Protein AF-A0A645GRD0-F1 (afdb_monomer_lite)

Radius of gyration: 11.63 Å; chains: 1; bounding box: 26×18×33 Å

Organism: NCBI:txid1076179

Foldseek 3Di:
DDVLVVLVVVDKFKDFPNHTDDDPVVDDQQGWIWIGHNPDIDIDGHNDDD

Sequence (50 aa):
MDPINTLKRGFSITRFNETA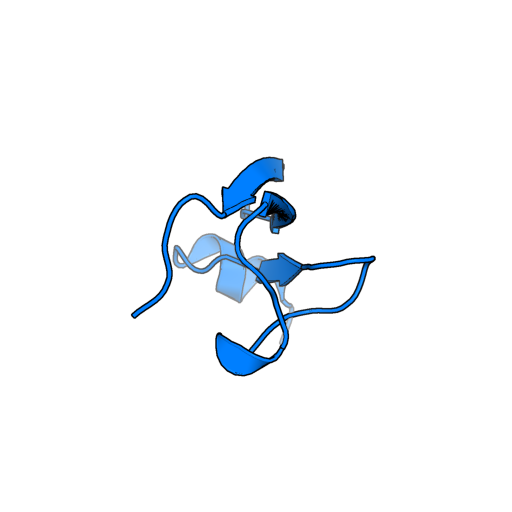ITDSDTVSIGDDLEITLFKGKINANINSKK

Secondary structure (DSSP, 8-state):
--HHHHHTTT--EEEETTEEP--GGGS-TT-EEEEE-SS-EEEEE-----

Structure (mmCIF, N/CA/C/O backbone):
data_AF-A0A645GRD0-F1
#
_entry.id   AF-A0A645GRD0-F1
#
loop_
_atom_site.group_PDB
_atom_site.id
_atom_site.type_symbol
_atom_site.label_atom_id
_atom_site.label_alt_id
_atom_site.label_comp_id
_atom_site.label_asym_id
_atom_site.label_entity_id
_atom_site.label_seq_id
_atom_site.pdbx_PDB_ins_code
_atom_site.Cartn_x
_atom_site.Cartn_y
_atom_site.Cartn_z
_atom_site.occupancy
_atom_site.B_iso_or_equiv
_atom_site.auth_seq_id
_atom_site.auth_comp_id
_atom_site.auth_asym_id
_atom_site.auth_atom_id
_atom_site.pdbx_PDB_model_num
ATOM 1 N N . MET A 1 1 ? 3.693 -4.705 -20.050 1.00 59.62 1 MET A N 1
ATOM 2 C CA . MET A 1 1 ? 3.557 -3.348 -19.477 1.00 59.62 1 MET A CA 1
ATOM 3 C C . MET A 1 1 ? 4.309 -3.355 -18.156 1.00 59.62 1 MET A C 1
ATOM 5 O O . MET A 1 1 ? 4.018 -4.219 -17.344 1.00 59.62 1 MET A O 1
ATOM 9 N N . ASP A 1 2 ? 5.323 -2.507 -17.986 1.00 79.44 2 ASP A N 1
ATOM 10 C CA . ASP A 1 2 ? 6.141 -2.491 -16.763 1.00 79.44 2 ASP A CA 1
ATOM 11 C C . ASP A 1 2 ? 5.382 -1.764 -15.628 1.00 79.44 2 ASP A C 1
ATOM 13 O O . ASP A 1 2 ? 4.996 -0.604 -15.837 1.00 79.44 2 ASP A O 1
ATOM 17 N N . PRO A 1 3 ? 5.149 -2.398 -14.458 1.00 78.81 3 PRO A N 1
ATOM 18 C CA . PRO A 1 3 ? 4.471 -1.786 -13.310 1.00 78.81 3 PRO A CA 1
ATOM 19 C C . PRO A 1 3 ? 5.061 -0.434 -12.900 1.00 78.81 3 PRO A C 1
ATOM 21 O O . PRO A 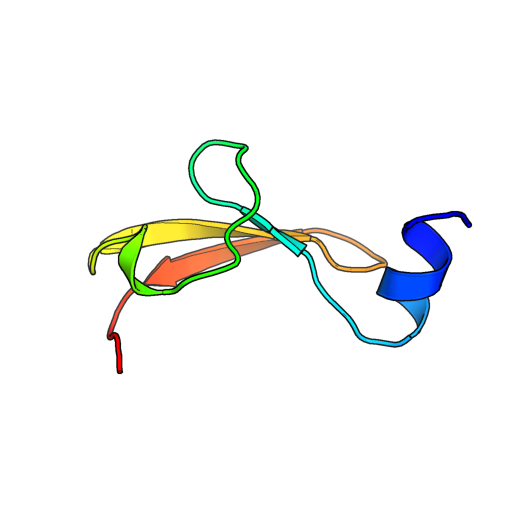1 3 ? 4.343 0.440 -12.408 1.00 78.81 3 PRO A O 1
ATOM 24 N N . ILE A 1 4 ? 6.353 -0.213 -13.163 1.00 85.75 4 ILE A N 1
ATOM 25 C CA . ILE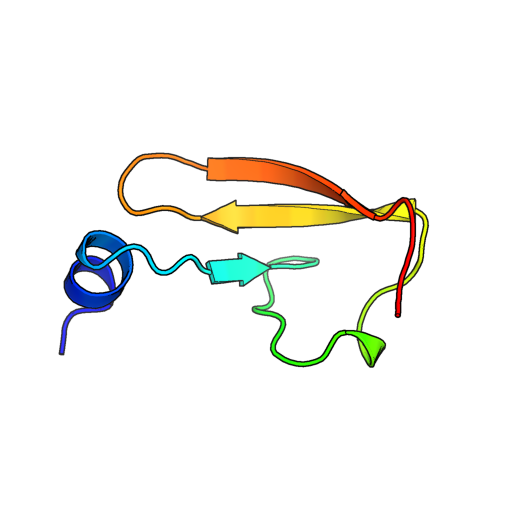 A 1 4 ? 7.025 1.043 -12.836 1.00 85.75 4 ILE A CA 1
ATOM 26 C C . ILE A 1 4 ? 6.437 2.242 -13.586 1.00 85.75 4 ILE A C 1
ATOM 28 O O . ILE A 1 4 ? 6.417 3.356 -13.063 1.00 85.75 4 ILE A O 1
ATOM 32 N N . ASN A 1 5 ? 5.915 2.030 -14.799 1.00 88.38 5 ASN A N 1
ATOM 33 C CA . ASN A 1 5 ? 5.285 3.088 -15.585 1.00 88.38 5 ASN A CA 1
ATOM 34 C C . ASN A 1 5 ? 3.920 3.481 -15.016 1.00 88.38 5 ASN A C 1
ATOM 36 O O . ASN A 1 5 ? 3.512 4.630 -15.172 1.00 88.38 5 ASN A O 1
ATOM 40 N N . THR A 1 6 ? 3.239 2.563 -14.329 1.00 88.44 6 THR A N 1
ATOM 41 C CA . THR A 1 6 ? 2.007 2.857 -13.590 1.00 88.44 6 THR A CA 1
ATOM 42 C C . THR A 1 6 ? 2.329 3.672 -12.344 1.00 88.44 6 THR A C 1
ATOM 44 O O . THR A 1 6 ? 1.742 4.730 -12.145 1.00 88.44 6 THR A O 1
ATOM 47 N N . LEU A 1 7 ? 3.343 3.276 -11.571 1.00 91.75 7 LEU A N 1
ATOM 48 C CA . LEU A 1 7 ? 3.774 4.047 -10.399 1.00 91.75 7 LEU A CA 1
ATOM 49 C C . LEU A 1 7 ? 4.213 5.476 -10.770 1.00 91.75 7 LEU A C 1
ATOM 51 O O . LEU A 1 7 ? 3.851 6.435 -10.092 1.00 91.75 7 LEU A O 1
ATOM 55 N N . LYS A 1 8 ? 4.933 5.652 -11.891 1.00 91.75 8 LYS A N 1
ATOM 56 C CA . LYS A 1 8 ? 5.326 6.981 -12.409 1.00 91.75 8 LYS A CA 1
ATOM 57 C C . LYS A 1 8 ? 4.143 7.906 -12.705 1.00 91.75 8 LYS A C 1
ATOM 59 O O . LYS A 1 8 ? 4.323 9.119 -12.701 1.00 91.75 8 LYS A O 1
ATOM 64 N N . ARG A 1 9 ? 2.955 7.358 -12.978 1.00 93.38 9 ARG A N 1
ATOM 65 C CA . ARG A 1 9 ? 1.735 8.129 -13.277 1.00 93.38 9 ARG A CA 1
ATOM 66 C C . ARG A 1 9 ? 0.993 8.596 -12.019 1.00 93.38 9 ARG A C 1
ATOM 68 O O . ARG A 1 9 ? -0.089 9.152 -12.147 1.00 93.38 9 ARG A O 1
ATOM 75 N N . GLY A 1 10 ? 1.564 8.387 -10.830 1.00 91.62 10 GLY A N 1
ATOM 76 C CA . GLY A 1 10 ? 0.989 8.831 -9.556 1.00 91.62 10 GLY A CA 1
ATOM 77 C C . GLY A 1 10 ? 0.175 7.765 -8.824 1.00 91.62 10 GLY A C 1
ATOM 78 O O . GLY A 1 10 ? -0.456 8.075 -7.820 1.00 91.62 10 GLY A O 1
ATOM 79 N N . PHE A 1 11 ? 0.196 6.517 -9.296 1.00 94.56 11 PHE A N 1
ATOM 80 C CA . PHE A 1 11 ? -0.391 5.391 -8.573 1.00 94.56 11 PHE A CA 1
ATOM 81 C C . PHE A 1 11 ? 0.566 4.868 -7.496 1.00 94.56 11 PHE A C 1
ATOM 83 O O . PHE A 1 11 ? 1.786 5.029 -7.585 1.00 94.56 11 PHE A O 1
ATOM 90 N N . SER A 1 12 ? 0.006 4.175 -6.511 1.00 94.62 12 SER A N 1
ATOM 91 C CA . SER A 1 12 ? 0.739 3.443 -5.482 1.00 94.62 12 SER A CA 1
ATOM 92 C C . SER A 1 12 ? 0.289 1.983 -5.439 1.00 94.62 12 SER A C 1
ATOM 94 O O . SER A 1 12 ? -0.764 1.625 -5.966 1.00 94.62 12 SER A O 1
ATOM 96 N N . ILE A 1 13 ? 1.103 1.133 -4.817 1.00 94.88 13 ILE A N 1
ATOM 97 C CA . ILE A 1 13 ? 0.708 -0.229 -4.446 1.00 94.88 13 ILE A CA 1
ATOM 98 C C . ILE A 1 13 ? 0.727 -0.305 -2.927 1.00 94.88 13 ILE A C 1
ATOM 100 O O . ILE A 1 13 ? 1.792 -0.170 -2.326 1.00 94.88 13 ILE A O 1
ATOM 104 N N . THR A 1 14 ? -0.434 -0.539 -2.329 1.00 96.19 14 THR A N 1
ATOM 105 C CA . THR A 1 14 ? -0.573 -0.744 -0.886 1.00 96.19 14 THR A CA 1
ATOM 106 C C . THR A 1 14 ? -0.572 -2.237 -0.586 1.00 96.19 14 THR A C 1
ATOM 108 O O . THR A 1 14 ? -1.300 -2.996 -1.227 1.00 96.19 14 THR A O 1
ATOM 111 N N . ARG A 1 15 ? 0.252 -2.666 0.369 1.00 96.00 15 ARG A N 1
ATOM 112 C CA . ARG A 1 15 ? 0.356 -4.052 0.820 1.00 96.00 15 ARG A CA 1
ATOM 113 C C . ARG A 1 15 ? 0.106 -4.170 2.313 1.00 96.00 15 ARG A C 1
ATOM 115 O O . ARG A 1 15 ? 0.532 -3.310 3.078 1.00 96.00 15 ARG A O 1
ATOM 122 N N . PHE A 1 16 ? -0.505 -5.278 2.702 1.00 95.56 16 PHE A N 1
ATOM 123 C CA . PHE A 1 16 ? -0.564 -5.770 4.073 1.00 95.56 16 PHE A CA 1
ATOM 124 C C . PHE A 1 16 ? 0.008 -7.179 4.085 1.00 95.56 16 PHE A C 1
ATOM 126 O O . PHE A 1 16 ? -0.361 -7.991 3.237 1.00 95.56 16 PHE A O 1
ATOM 133 N N . ASN A 1 17 ? 0.954 -7.444 4.989 1.00 92.00 17 ASN A N 1
ATOM 134 C CA . ASN A 1 17 ? 1.669 -8.724 5.061 1.00 92.00 17 ASN A CA 1
ATOM 135 C C . ASN A 1 17 ? 2.150 -9.205 3.677 1.00 92.00 17 ASN A C 1
ATOM 137 O O . ASN A 1 17 ? 1.783 -10.280 3.210 1.00 92.00 17 ASN A O 1
ATOM 141 N N . GLU A 1 18 ? 2.896 -8.340 2.978 1.00 91.12 18 GLU A N 1
ATOM 142 C CA . GLU A 1 18 ? 3.467 -8.583 1.637 1.00 91.12 18 GLU A CA 1
ATOM 143 C C . GLU A 1 18 ? 2.446 -8.801 0.500 1.00 91.12 18 GLU A C 1
ATOM 145 O O . GLU A 1 18 ? 2.825 -8.908 -0.668 1.00 91.12 18 GLU A O 1
ATOM 150 N N . THR A 1 19 ? 1.147 -8.760 0.800 1.00 93.81 19 THR A N 1
ATOM 151 C CA . THR A 1 19 ? 0.059 -8.986 -0.156 1.00 93.81 19 THR A CA 1
ATOM 152 C C . THR A 1 19 ? -0.583 -7.666 -0.556 1.00 93.81 19 THR A C 1
ATOM 154 O O . THR A 1 19 ? -0.908 -6.846 0.298 1.00 93.81 19 THR A O 1
ATOM 157 N N . ALA A 1 20 ? -0.762 -7.433 -1.860 1.00 94.69 20 ALA A N 1
ATOM 158 C CA . ALA A 1 20 ? -1.415 -6.220 -2.348 1.00 94.69 20 ALA A CA 1
ATOM 159 C C . ALA A 1 20 ? -2.902 -6.207 -1.971 1.00 94.69 20 ALA A C 1
ATO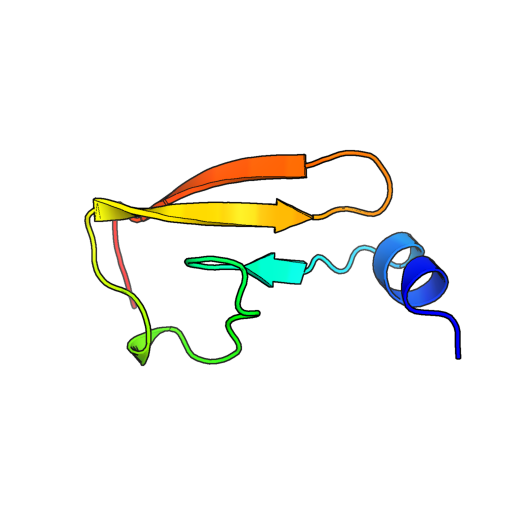M 161 O O . ALA A 1 20 ? -3.615 -7.176 -2.223 1.00 94.69 20 ALA A O 1
ATOM 162 N N . ILE A 1 21 ? -3.357 -5.094 -1.401 1.00 94.81 21 ILE A N 1
ATOM 163 C CA . ILE A 1 21 ? -4.751 -4.903 -1.003 1.00 94.81 21 ILE A CA 1
ATOM 164 C C . ILE A 1 21 ? -5.500 -4.196 -2.124 1.00 94.81 21 ILE A C 1
ATOM 166 O O . ILE A 1 21 ? -5.038 -3.185 -2.654 1.00 94.81 21 ILE A O 1
ATOM 170 N N . THR A 1 22 ? -6.684 -4.703 -2.442 1.00 93.94 22 THR A N 1
ATOM 171 C CA . THR A 1 22 ? -7.608 -4.087 -3.404 1.00 93.94 22 THR A CA 1
ATOM 172 C C . THR A 1 22 ? -8.968 -3.756 -2.796 1.00 93.94 22 THR A C 1
ATOM 174 O O . THR A 1 22 ? -9.760 -3.078 -3.441 1.00 93.94 22 THR A O 1
ATOM 177 N N . ASP A 1 23 ? -9.232 -4.229 -1.579 1.00 92.88 23 ASP A N 1
ATOM 178 C CA . ASP A 1 23 ? -10.493 -4.082 -0.856 1.00 92.88 23 ASP A CA 1
ATOM 179 C C . ASP A 1 23 ? -10.182 -3.686 0.593 1.00 92.88 23 ASP A C 1
ATOM 181 O O . ASP A 1 23 ? -9.317 -4.287 1.232 1.00 92.88 23 ASP A O 1
ATOM 185 N N . SER A 1 24 ? -10.840 -2.647 1.112 1.00 91.88 24 SER A N 1
ATOM 186 C CA . SER A 1 24 ? -10.601 -2.198 2.482 1.00 91.88 24 SER A CA 1
ATOM 187 C C . SER A 1 24 ? -11.032 -3.249 3.503 1.00 91.88 24 SER A C 1
ATOM 189 O O . SER A 1 24 ? -10.465 -3.273 4.592 1.00 91.88 24 SER A O 1
ATOM 191 N N . ASP A 1 25 ? -11.956 -4.157 3.190 1.00 93.12 25 ASP A N 1
ATOM 192 C CA . ASP A 1 25 ? -12.451 -5.178 4.119 1.00 93.12 25 ASP A CA 1
ATOM 193 C C . ASP A 1 25 ? -11.418 -6.253 4.481 1.00 93.12 25 ASP A C 1
ATOM 195 O O . ASP A 1 25 ? -11.573 -6.932 5.49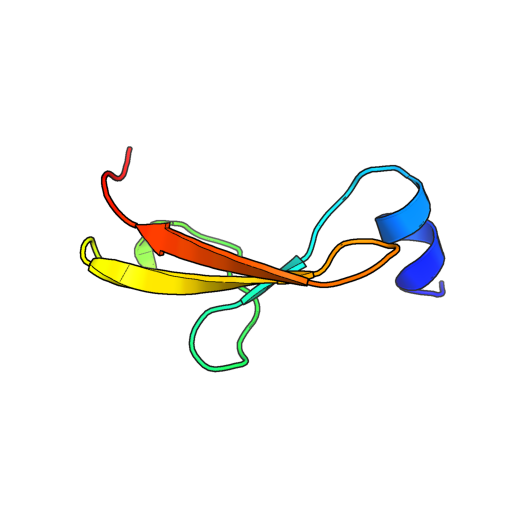5 1.00 93.12 25 ASP A O 1
ATOM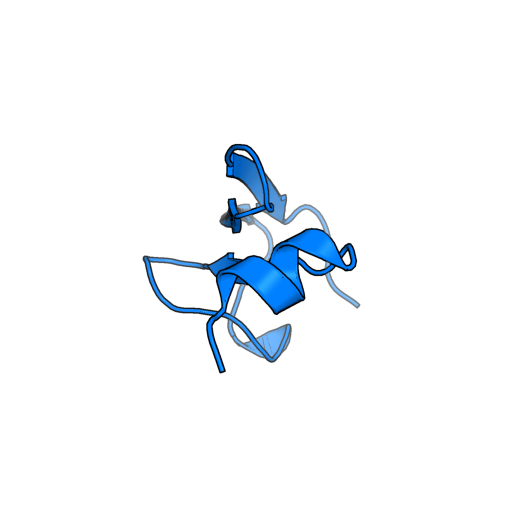 199 N N . THR A 1 26 ? -10.308 -6.357 3.744 1.00 91.88 26 THR A N 1
ATOM 200 C CA . THR A 1 26 ? -9.254 -7.351 4.020 1.00 91.88 26 THR A CA 1
ATOM 201 C C . THR A 1 26 ? -8.271 -6.937 5.118 1.00 91.88 26 THR A C 1
ATOM 203 O O . THR A 1 26 ? -7.330 -7.677 5.396 1.00 91.88 26 THR A O 1
ATOM 206 N N . VAL A 1 27 ? -8.440 -5.753 5.707 1.00 94.62 27 VAL A N 1
ATOM 207 C CA . VAL A 1 27 ? -7.571 -5.197 6.759 1.00 94.62 27 VAL A CA 1
ATOM 208 C C . VAL A 1 27 ? -8.381 -4.636 7.922 1.00 94.62 27 VAL A C 1
ATOM 210 O O . VAL A 1 27 ? -9.564 -4.334 7.782 1.00 94.62 27 VAL A O 1
ATOM 213 N N . SER A 1 28 ? -7.757 -4.461 9.078 1.00 95.75 28 SER A N 1
ATOM 214 C CA . SER A 1 28 ? -8.376 -3.996 10.320 1.00 95.75 28 SER A CA 1
ATOM 215 C C . SER A 1 28 ? -7.764 -2.689 10.819 1.00 95.75 28 SER A C 1
ATOM 217 O O . SER A 1 28 ? -6.643 -2.321 10.481 1.00 95.75 28 SER A O 1
ATOM 219 N N . ILE A 1 29 ? -8.517 -1.956 11.644 1.00 96.75 29 ILE A N 1
ATOM 220 C CA . ILE A 1 29 ? -7.969 -0.804 12.372 1.00 96.75 29 ILE A CA 1
ATOM 221 C C . ILE A 1 29 ? -6.836 -1.300 13.278 1.00 96.75 29 ILE A C 1
ATOM 223 O O . ILE A 1 29 ? -7.003 -2.292 13.986 1.00 96.75 29 ILE A O 1
ATOM 227 N N . GLY A 1 30 ? -5.709 -0.595 13.257 1.00 95.62 30 GLY A N 1
ATOM 228 C CA . GLY A 1 30 ? -4.479 -0.959 13.952 1.00 95.62 30 GLY A CA 1
ATOM 229 C C . GLY A 1 30 ? -3.472 -1.722 13.091 1.00 95.62 30 GLY A C 1
ATOM 230 O O . GLY A 1 30 ? -2.324 -1.831 13.513 1.00 95.62 30 GLY A O 1
ATOM 231 N N . ASP A 1 31 ? -3.848 -2.186 11.896 1.00 95.94 31 ASP A N 1
ATOM 232 C CA . ASP A 1 31 ? -2.916 -2.865 10.992 1.00 95.94 31 ASP A CA 1
ATOM 233 C C . ASP A 1 31 ? -1.900 -1.893 10.374 1.00 95.94 31 ASP A C 1
ATOM 235 O O . ASP A 1 31 ? -2.217 -0.740 10.058 1.00 95.94 31 ASP A O 1
ATOM 239 N N . ASP A 1 32 ? -0.685 -2.396 10.145 1.00 96.69 32 ASP A N 1
ATOM 240 C CA . ASP A 1 32 ? 0.385 -1.688 9.444 1.00 96.69 32 ASP A CA 1
ATOM 241 C C . ASP A 1 32 ? 0.418 -2.048 7.954 1.00 96.69 32 ASP A C 1
ATOM 243 O O . ASP A 1 32 ? 0.375 -3.212 7.555 1.00 96.69 32 ASP A O 1
ATOM 247 N N . LEU A 1 33 ? 0.543 -1.025 7.118 1.00 96.38 33 LEU A N 1
ATOM 248 C CA . LEU A 1 33 ? 0.535 -1.095 5.665 1.00 96.38 33 LEU A CA 1
ATOM 249 C C . LEU A 1 33 ? 1.860 -0.609 5.089 1.00 96.38 33 LEU A C 1
ATOM 251 O O . LEU A 1 33 ? 2.410 0.402 5.527 1.00 96.38 33 LEU A O 1
ATOM 255 N N . GLU A 1 34 ? 2.307 -1.260 4.019 1.00 97.38 34 GLU A N 1
ATOM 256 C CA . GLU A 1 34 ? 3.392 -0.774 3.171 1.00 97.38 34 GLU A CA 1
ATOM 257 C C . GLU A 1 34 ? 2.808 -0.147 1.901 1.00 97.38 34 GLU A C 1
ATOM 259 O O . GLU A 1 34 ? 2.152 -0.813 1.103 1.00 97.38 34 GLU A O 1
ATOM 264 N N . ILE A 1 35 ? 3.100 1.126 1.655 1.00 96.50 35 ILE A N 1
ATOM 265 C CA . ILE A 1 35 ? 2.718 1.837 0.436 1.00 96.50 35 ILE A CA 1
ATOM 266 C C . ILE A 1 35 ? 3.971 2.026 -0.416 1.00 96.50 35 ILE A C 1
ATOM 268 O O . ILE A 1 35 ? 4.876 2.785 -0.071 1.00 96.50 35 ILE A O 1
ATOM 272 N N . THR A 1 36 ? 4.029 1.344 -1.556 1.00 95.69 36 THR A N 1
ATOM 273 C CA . THR A 1 36 ? 5.098 1.512 -2.545 1.00 95.69 36 THR A CA 1
ATOM 274 C C . THR A 1 36 ? 4.724 2.591 -3.552 1.00 95.69 36 THR A C 1
ATOM 276 O O . THR A 1 36 ? 3.683 2.511 -4.208 1.00 95.69 36 THR A O 1
ATOM 279 N N . LEU A 1 37 ? 5.608 3.574 -3.705 1.00 95.75 37 LEU A N 1
ATOM 280 C CA . LEU A 1 37 ? 5.516 4.641 -4.699 1.00 95.75 37 LEU A CA 1
ATOM 281 C C . LEU A 1 37 ? 6.560 4.421 -5.797 1.00 95.75 37 LEU A C 1
ATOM 283 O O . LEU A 1 37 ? 7.411 3.539 -5.700 1.00 95.75 37 LEU A O 1
ATOM 287 N N . PHE A 1 38 ? 6.540 5.257 -6.839 1.00 94.69 38 PHE A N 1
ATOM 288 C CA . PHE A 1 38 ? 7.579 5.213 -7.876 1.00 94.69 38 PHE A CA 1
ATOM 289 C C . PHE A 1 38 ? 8.996 5.329 -7.292 1.00 94.69 38 PHE A C 1
ATOM 291 O O . PHE A 1 38 ? 9.920 4.665 -7.759 1.00 94.69 38 PHE A O 1
ATOM 298 N N . LYS A 1 39 ? 9.164 6.169 -6.266 1.00 93.81 39 LYS A N 1
ATOM 299 C CA . LYS A 1 39 ? 10.425 6.341 -5.548 1.00 93.81 39 LYS A CA 1
ATOM 300 C C . LYS A 1 39 ? 10.196 6.203 -4.052 1.00 93.81 39 LYS A C 1
ATOM 302 O O . LYS A 1 39 ? 9.734 7.136 -3.406 1.00 93.81 39 LYS A O 1
ATOM 307 N N . GLY A 1 40 ? 10.576 5.047 -3.525 1.00 94.12 40 GLY A N 1
ATOM 308 C CA . GLY A 1 40 ? 10.544 4.767 -2.096 1.00 94.12 40 GLY A CA 1
ATOM 309 C C . GLY A 1 40 ? 9.264 4.082 -1.632 1.00 94.12 40 GLY A C 1
ATOM 310 O O . GLY A 1 40 ? 8.416 3.660 -2.424 1.00 94.12 40 GLY A O 1
ATOM 311 N N . LYS A 1 41 ? 9.181 3.937 -0.314 1.00 96.25 41 LYS A N 1
ATOM 312 C CA . LYS A 1 41 ? 8.125 3.223 0.394 1.00 96.25 41 LYS A CA 1
ATOM 313 C C . LYS A 1 41 ? 7.737 4.004 1.644 1.00 96.25 41 LYS A C 1
ATOM 315 O O . LYS A 1 41 ? 8.584 4.676 2.230 1.00 96.25 41 LYS A O 1
ATOM 320 N N . ILE A 1 42 ? 6.474 3.904 2.033 1.00 97.12 42 ILE A N 1
ATOM 321 C CA . ILE A 1 42 ? 5.922 4.499 3.252 1.00 97.12 42 ILE A CA 1
ATOM 322 C C . ILE A 1 42 ? 5.309 3.374 4.079 1.00 97.12 42 ILE A C 1
ATOM 324 O O . ILE A 1 42 ? 4.569 2.563 3.531 1.00 97.12 42 ILE A O 1
ATOM 328 N N . ASN A 1 43 ? 5.584 3.358 5.382 1.00 96.62 43 ASN A N 1
ATOM 329 C CA . ASN A 1 43 ? 4.851 2.529 6.335 1.00 96.62 43 ASN A CA 1
ATOM 330 C C . ASN A 1 43 ? 3.769 3.388 6.993 1.00 96.62 43 ASN A C 1
ATOM 332 O O . ASN A 1 43 ? 4.053 4.510 7.419 1.00 96.62 43 ASN A O 1
ATOM 336 N N . ALA A 1 44 ? 2.540 2.888 7.040 1.00 95.06 44 ALA A N 1
ATOM 337 C CA . ALA A 1 44 ? 1.386 3.606 7.569 1.00 95.06 44 ALA A CA 1
ATOM 338 C C . ALA A 1 44 ? 0.529 2.683 8.436 1.00 95.06 44 ALA A C 1
ATOM 340 O O . ALA A 1 44 ? 0.421 1.505 8.134 1.00 95.06 44 ALA A O 1
ATOM 341 N N . ASN A 1 45 ? -0.121 3.228 9.461 1.00 96.69 45 ASN A N 1
ATOM 342 C CA . ASN A 1 45 ? -1.031 2.479 10.326 1.00 96.69 45 ASN A CA 1
ATOM 343 C C . ASN A 1 45 ? -2.493 2.884 10.068 1.00 96.69 45 ASN A C 1
ATOM 345 O O . ASN A 1 45 ? -2.784 4.068 9.846 1.00 96.69 45 ASN A O 1
ATOM 349 N N . ILE A 1 46 ? -3.417 1.921 10.090 1.00 95.56 46 ILE A N 1
ATOM 350 C CA . ILE A 1 46 ? -4.846 2.173 9.872 1.00 95.56 46 ILE A CA 1
ATOM 351 C C . ILE A 1 46 ? -5.494 2.702 11.153 1.00 95.56 46 ILE A C 1
ATOM 353 O O . ILE A 1 46 ? -5.788 1.948 12.072 1.00 95.56 46 ILE A O 1
ATOM 357 N N . ASN A 1 47 ? -5.825 3.993 11.173 1.00 96.31 47 ASN A N 1
ATOM 358 C CA . ASN A 1 47 ? -6.534 4.611 12.303 1.00 96.31 47 ASN A CA 1
ATOM 359 C C . ASN A 1 47 ? -8.066 4.616 12.146 1.00 96.31 47 ASN A C 1
ATOM 361 O O . ASN A 1 47 ? -8.791 4.760 13.127 1.00 96.31 47 ASN A O 1
ATOM 365 N N . SER A 1 48 ? -8.580 4.489 10.920 1.00 94.44 48 SER A N 1
ATOM 366 C CA . SER A 1 48 ? -10.017 4.458 10.630 1.00 94.44 48 SER A CA 1
ATOM 367 C C . SER A 1 48 ? -10.295 3.799 9.276 1.00 94.44 48 SER A C 1
ATOM 369 O O . SER A 1 48 ? -9.425 3.751 8.407 1.00 94.44 48 SER A O 1
ATOM 371 N N . LYS A 1 49 ? -11.517 3.281 9.103 1.00 90.12 49 LYS A N 1
ATOM 372 C CA . LYS A 1 49 ? -12.014 2.673 7.861 1.00 90.12 49 LYS A CA 1
ATOM 373 C C . LYS A 1 49 ? -13.395 3.239 7.527 1.00 90.12 49 LYS A C 1
ATOM 375 O O . LYS A 1 49 ? -14.143 3.592 8.440 1.00 90.12 49 LYS A O 1
ATOM 380 N N . LYS A 1 50 ? -13.713 3.326 6.238 1.00 81.62 50 LYS A N 1
ATOM 381 C CA . LYS A 1 50 ? -15.022 3.729 5.720 1.00 81.62 50 LYS A CA 1
ATOM 382 C C . LYS A 1 50 ? -15.431 2.807 4.584 1.00 81.62 50 LYS A C 1
ATOM 384 O O . LYS A 1 50 ? -14.506 2.347 3.877 1.00 81.62 50 LYS A O 1
#

pLDDT: mean 92.61, std 6.28, range [59.62, 97.38]